Protein AF-A0A822HKR3-F1 (afdb_monomer_lite)

Structure (mmCI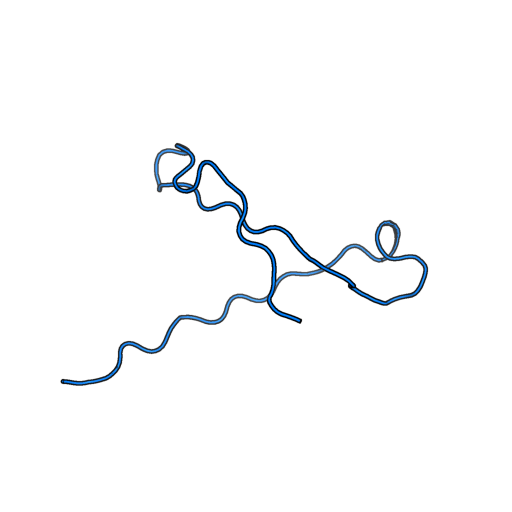F, N/CA/C/O backbone):
data_AF-A0A822HKR3-F1
#
_entry.id   AF-A0A822HKR3-F1
#
loop_
_atom_site.group_PDB
_atom_site.id
_atom_site.type_symbol
_atom_site.label_atom_id
_atom_site.label_alt_id
_atom_site.label_comp_id
_atom_site.label_asym_id
_atom_site.label_entity_id
_atom_site.label_seq_id
_atom_site.pdbx_PDB_ins_code
_atom_site.Cartn_x
_atom_site.Cartn_y
_atom_site.Cartn_z
_atom_site.occupancy
_atom_site.B_iso_or_equiv
_atom_site.auth_seq_id
_atom_site.auth_comp_id
_atom_site.auth_asym_id
_atom_site.auth_atom_id
_atom_site.pdbx_PDB_model_num
ATOM 1 N N . MET A 1 1 ? 11.258 -21.513 -18.200 1.00 51.69 1 MET A N 1
ATOM 2 C CA . MET A 1 1 ? 11.302 -20.216 -17.491 1.00 51.69 1 MET A CA 1
ATOM 3 C C . MET A 1 1 ? 11.108 -20.502 -16.013 1.00 51.69 1 MET A C 1
ATOM 5 O O . MET A 1 1 ? 10.224 -21.287 -15.698 1.00 51.69 1 MET A O 1
ATOM 9 N N . ILE A 1 2 ? 11.955 -19.957 -15.140 1.00 56.00 2 ILE A N 1
ATOM 10 C CA . ILE A 1 2 ? 11.805 -20.074 -13.680 1.00 56.00 2 ILE A CA 1
ATOM 11 C C . ILE A 1 2 ? 10.958 -18.874 -13.226 1.00 56.00 2 ILE A C 1
ATOM 13 O O . ILE A 1 2 ? 11.269 -17.763 -13.659 1.00 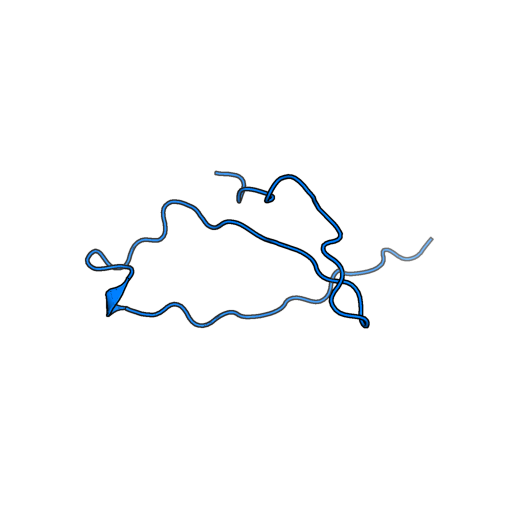56.00 2 ILE A O 1
ATOM 17 N N . PRO A 1 3 ? 9.889 -19.051 -12.428 1.00 59.53 3 PRO A N 1
ATOM 18 C CA . PRO A 1 3 ? 9.118 -17.921 -11.923 1.00 59.53 3 PRO A CA 1
ATOM 19 C C . PRO A 1 3 ? 9.999 -17.072 -11.002 1.00 59.53 3 PRO A C 1
ATOM 21 O O . PRO A 1 3 ? 10.612 -17.587 -10.067 1.00 59.53 3 PRO A O 1
ATOM 24 N N . VAL A 1 4 ? 10.066 -15.769 -11.275 1.00 68.19 4 VAL A N 1
ATOM 25 C CA . VAL A 1 4 ? 10.633 -14.806 -10.330 1.00 68.19 4 VAL A CA 1
ATOM 26 C C . VAL A 1 4 ? 9.646 -14.706 -9.174 1.00 68.19 4 VAL A C 1
ATOM 28 O O . VAL A 1 4 ? 8.510 -14.273 -9.356 1.00 68.19 4 VAL A O 1
ATOM 31 N N . VAL A 1 5 ? 10.059 -15.173 -8.000 1.00 73.62 5 VAL A N 1
ATOM 32 C CA . VAL A 1 5 ? 9.278 -15.036 -6.770 1.00 73.62 5 VAL A CA 1
ATOM 33 C C . VAL A 1 5 ? 9.397 -13.580 -6.330 1.00 73.62 5 VAL A C 1
ATOM 35 O O . VAL A 1 5 ? 10.511 -13.074 -6.204 1.00 73.62 5 VAL A O 1
ATOM 38 N N . ALA A 1 6 ? 8.274 -12.888 -6.148 1.00 73.25 6 ALA A N 1
ATOM 39 C CA . ALA A 1 6 ? 8.296 -11.535 -5.606 1.00 73.25 6 ALA A CA 1
ATOM 40 C C . ALA A 1 6 ? 8.816 -11.566 -4.159 1.00 73.25 6 ALA A C 1
ATOM 42 O O . ALA A 1 6 ? 8.387 -12.405 -3.364 1.00 73.25 6 ALA A O 1
ATOM 43 N N . GLU A 1 7 ? 9.740 -10.664 -3.822 1.00 76.00 7 GLU A N 1
ATOM 44 C CA . G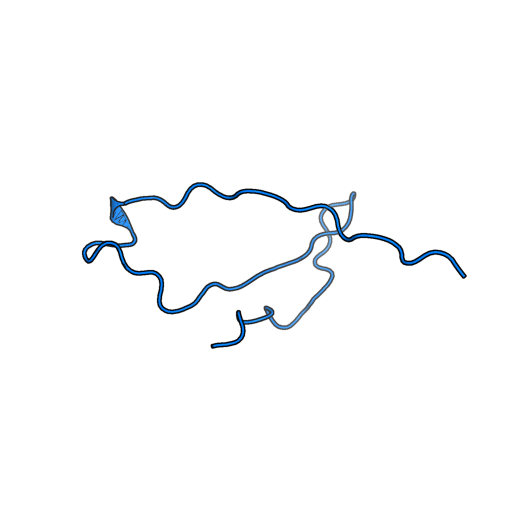LU A 1 7 ? 10.201 -10.492 -2.444 1.00 76.00 7 GLU A CA 1
ATOM 45 C C . GLU A 1 7 ? 9.052 -9.964 -1.576 1.00 76.00 7 GLU A C 1
ATOM 47 O O . GLU A 1 7 ? 8.392 -8.977 -1.910 1.00 76.00 7 GLU A O 1
ATOM 52 N N . VAL A 1 8 ? 8.794 -10.641 -0.456 1.00 75.00 8 VAL A N 1
ATOM 53 C CA . VAL A 1 8 ? 7.766 -10.232 0.503 1.00 75.00 8 VAL A CA 1
ATOM 54 C C . VAL A 1 8 ? 8.380 -9.238 1.482 1.00 75.00 8 VAL A C 1
ATOM 56 O O . VAL A 1 8 ? 9.291 -9.583 2.232 1.00 75.00 8 VAL A O 1
ATOM 59 N N . HIS A 1 9 ? 7.843 -8.018 1.520 1.00 73.88 9 HIS A N 1
ATOM 60 C CA . HIS A 1 9 ? 8.220 -7.004 2.504 1.00 73.88 9 HIS A CA 1
ATOM 61 C C . HIS A 1 9 ? 7.144 -6.856 3.582 1.00 73.88 9 HIS A C 1
ATOM 63 O O . HIS A 1 9 ? 5.970 -6.644 3.284 1.00 73.88 9 HIS A O 1
ATOM 69 N N . SER A 1 10 ? 7.549 -6.939 4.851 1.00 78.19 10 SER A N 1
ATOM 70 C CA . SER A 1 10 ? 6.670 -6.688 5.996 1.00 78.19 10 SER A CA 1
ATOM 71 C C . SER A 1 10 ? 6.619 -5.200 6.342 1.00 78.19 10 SER A C 1
ATOM 73 O O . SER A 1 10 ? 7.664 -4.557 6.449 1.00 78.19 10 SER A O 1
ATOM 75 N N . LEU A 1 11 ? 5.420 -4.679 6.602 1.00 75.38 11 LEU A N 1
ATOM 76 C CA . LEU A 1 11 ? 5.192 -3.312 7.073 1.00 75.38 11 LEU A CA 1
ATOM 77 C C . LEU A 1 11 ? 4.563 -3.342 8.470 1.00 75.38 11 LEU A C 1
ATOM 79 O O . LEU A 1 11 ? 3.617 -4.090 8.715 1.00 75.38 11 LEU A O 1
ATOM 83 N N . THR A 1 12 ? 5.069 -2.509 9.381 1.00 79.38 12 THR A N 1
ATOM 84 C CA . THR A 1 1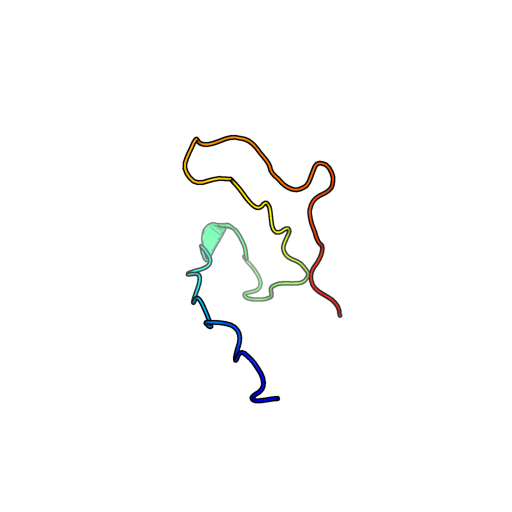2 ? 4.470 -2.320 10.709 1.00 79.38 12 THR A CA 1
ATOM 85 C C . THR A 1 12 ? 3.436 -1.208 10.641 1.00 79.38 12 THR A C 1
ATOM 87 O O . THR A 1 12 ? 3.765 -0.074 10.295 1.00 79.38 12 THR A O 1
ATOM 90 N N . LEU A 1 13 ? 2.193 -1.517 11.008 1.00 73.88 13 LEU A N 1
ATOM 91 C CA . LEU A 1 13 ? 1.112 -0.539 11.008 1.00 73.88 13 LEU A CA 1
ATOM 92 C C . LEU A 1 13 ? 0.957 0.128 12.386 1.00 73.88 13 LEU A C 1
ATOM 94 O O . LEU A 1 13 ? 0.834 -0.576 13.394 1.00 73.88 13 LEU A O 1
ATOM 98 N N . PRO A 1 14 ? 0.942 1.473 12.455 1.00 72.25 14 PRO A N 1
ATOM 99 C CA . PRO A 1 14 ? 0.697 2.197 13.696 1.00 72.25 14 PRO A CA 1
ATOM 100 C C . PRO A 1 14 ? -0.726 1.944 14.223 1.00 72.25 14 PRO A C 1
ATOM 102 O O . PRO A 1 14 ? -1.721 2.215 13.543 1.00 72.25 14 PRO A O 1
ATOM 105 N N . ARG A 1 15 ? -0.836 1.435 15.459 1.00 67.31 15 ARG A N 1
ATOM 106 C CA . ARG A 1 15 ? -2.131 1.153 16.114 1.00 67.31 15 ARG A CA 1
ATOM 107 C C . ARG A 1 15 ? -2.965 2.411 16.366 1.00 67.31 15 ARG A C 1
ATOM 109 O O . ARG A 1 15 ? -4.187 2.336 16.346 1.00 67.31 15 ARG A O 1
ATOM 116 N N . ASP A 1 16 ? -2.332 3.566 16.555 1.00 77.56 16 ASP A N 1
ATOM 117 C CA . ASP A 1 16 ? -3.011 4.861 16.708 1.00 77.56 16 ASP A CA 1
ATOM 118 C C . ASP A 1 16 ? -3.745 5.304 15.432 1.00 77.56 16 ASP A C 1
ATOM 120 O O . ASP A 1 16 ? -4.670 6.112 15.500 1.00 77.56 16 ASP A O 1
ATOM 124 N N . LYS A 1 17 ? -3.376 4.744 14.273 1.00 68.44 17 LYS A N 1
ATOM 125 C CA . LYS A 1 17 ? -4.027 4.996 12.978 1.00 68.44 17 LYS A CA 1
ATOM 126 C C . LYS A 1 17 ? -5.078 3.947 12.611 1.00 68.44 17 LYS A C 1
ATOM 128 O O . LYS A 1 17 ? -5.800 4.135 11.639 1.00 68.44 17 LYS A O 1
ATOM 133 N N . THR A 1 18 ? -5.182 2.868 13.387 1.00 69.56 18 THR A N 1
ATOM 134 C CA . THR A 1 18 ? -6.110 1.745 13.171 1.00 69.56 18 THR A CA 1
ATOM 135 C C . THR A 1 18 ? -6.850 1.416 14.478 1.00 69.56 18 THR A C 1
ATOM 137 O O . THR A 1 18 ? -6.644 0.358 15.073 1.00 69.56 18 THR A O 1
ATOM 140 N N . PRO A 1 19 ? -7.720 2.319 14.976 1.00 66.00 19 PRO A N 1
ATOM 141 C CA . PRO A 1 19 ? -8.295 2.229 16.324 1.00 66.00 19 PRO A CA 1
ATOM 142 C C . PRO A 1 19 ? -9.180 0.994 16.564 1.00 66.00 19 PRO A C 1
ATOM 144 O O . PRO A 1 19 ? -9.407 0.619 17.710 1.00 66.00 19 PRO A O 1
ATOM 147 N N . ASN A 1 20 ? -9.660 0.338 15.506 1.00 74.94 20 ASN A N 1
ATOM 148 C CA . ASN A 1 20 ? -10.414 -0.919 15.569 1.00 74.94 20 ASN A CA 1
ATOM 149 C C . ASN A 1 20 ? -9.549 -2.166 15.291 1.00 74.94 20 ASN A C 1
ATOM 151 O O . ASN A 1 20 ? -10.089 -3.264 15.190 1.00 74.94 20 ASN A O 1
ATOM 155 N N . GLY A 1 21 ? -8.230 -2.005 15.134 1.00 69.12 21 GLY A N 1
ATOM 156 C CA . GLY A 1 21 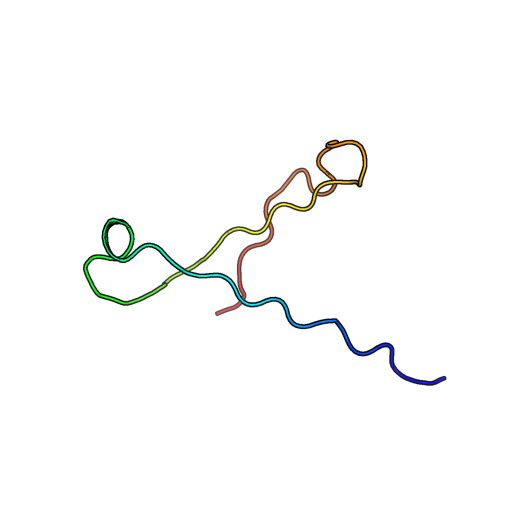? -7.286 -3.079 14.815 1.00 69.12 21 GLY A CA 1
ATOM 157 C C . GLY A 1 21 ? -7.425 -3.663 13.407 1.00 69.12 21 GLY A C 1
ATOM 158 O O . GLY A 1 21 ? -6.689 -4.588 13.075 1.00 69.12 21 GLY A O 1
ATOM 159 N N . ASN A 1 22 ? -8.331 -3.129 12.583 1.00 74.12 22 ASN A N 1
ATOM 160 C CA . ASN A 1 22 ? -8.611 -3.631 11.245 1.00 74.12 22 ASN A CA 1
ATOM 161 C C . ASN A 1 22 ? -8.041 -2.687 10.187 1.00 74.12 22 ASN A C 1
ATOM 163 O O . ASN A 1 22 ? -8.147 -1.464 10.289 1.00 74.12 22 ASN A O 1
ATOM 167 N N . VAL A 1 23 ? -7.479 -3.275 9.137 1.00 74.62 23 VAL A N 1
ATOM 168 C CA . VAL A 1 23 ? -7.016 -2.563 7.945 1.00 74.62 23 VAL A CA 1
ATOM 169 C C . VAL A 1 23 ? -8.025 -2.843 6.850 1.00 74.62 23 VAL A C 1
ATOM 171 O O . VAL A 1 23 ? -8.129 -3.975 6.391 1.00 74.62 23 VAL A O 1
ATOM 174 N N . GLN A 1 24 ? -8.802 -1.830 6.473 1.00 73.00 24 GLN A N 1
ATOM 175 C CA . GLN A 1 24 ? -9.779 -1.975 5.395 1.00 73.00 24 GLN A CA 1
ATOM 176 C C . GLN A 1 24 ? -9.115 -1.876 4.017 1.00 73.00 24 GLN A C 1
ATOM 178 O O . GLN A 1 24 ? -9.528 -2.565 3.092 1.00 73.00 24 GLN A O 1
ATOM 183 N N . GLN A 1 25 ? -8.096 -1.022 3.888 1.00 72.44 25 GLN A N 1
ATOM 184 C CA . GLN A 1 25 ? -7.370 -0.790 2.643 1.00 72.44 25 GLN A CA 1
ATOM 185 C C . GLN A 1 25 ? -6.020 -0.127 2.936 1.00 72.44 25 GLN A C 1
ATOM 187 O O . GLN A 1 25 ? -5.883 0.584 3.936 1.00 72.44 25 GLN A O 1
ATOM 192 N N . PHE A 1 26 ? -5.035 -0.330 2.064 1.00 76.88 26 PHE A N 1
ATOM 193 C CA . PHE A 1 26 ? -3.811 0.469 2.044 1.00 76.88 26 PHE A CA 1
ATOM 194 C C . PHE A 1 26 ? -3.464 0.898 0.616 1.00 76.88 26 PHE A C 1
ATOM 196 O O . PHE A 1 26 ? -3.787 0.211 -0.354 1.00 76.88 26 PHE A O 1
ATOM 203 N N . GLU A 1 27 ? -2.809 2.050 0.508 1.00 80.75 27 GLU A N 1
ATOM 204 C CA . GLU A 1 27 ? -2.302 2.601 -0.745 1.00 80.75 27 GLU A CA 1
ATOM 205 C C . GLU A 1 27 ? -0.800 2.342 -0.858 1.00 80.75 27 GLU A C 1
ATOM 207 O O . GLU A 1 27 ? -0.037 2.626 0.069 1.00 80.75 27 GLU A O 1
ATOM 212 N N . VAL A 1 28 ? -0.362 1.838 -2.011 1.00 81.06 28 VAL A N 1
ATOM 213 C CA . VAL A 1 28 ? 1.059 1.633 -2.308 1.00 81.06 28 VAL A CA 1
ATOM 214 C C . VAL A 1 28 ? 1.537 2.664 -3.322 1.00 81.06 28 VAL A C 1
ATOM 216 O O . VAL A 1 28 ? 0.988 2.795 -4.420 1.00 81.06 28 VAL A O 1
ATOM 219 N N . THR A 1 29 ? 2.605 3.376 -2.961 1.00 82.38 29 THR A N 1
ATOM 220 C CA . THR A 1 29 ? 3.357 4.247 -3.868 1.00 82.38 29 THR A CA 1
ATOM 221 C C . THR A 1 29 ?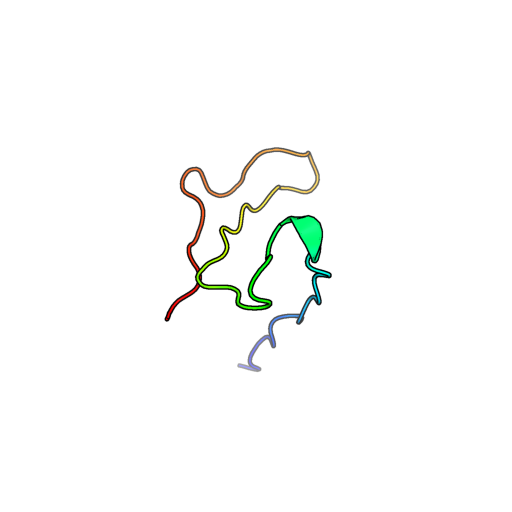 4.773 3.710 -4.040 1.00 82.38 29 THR A C 1
ATOM 223 O O . THR A 1 29 ? 5.482 3.478 -3.063 1.00 82.38 29 THR A O 1
ATOM 226 N N . PHE A 1 30 ? 5.192 3.540 -5.287 1.00 82.81 30 PHE A N 1
ATOM 227 C CA . PHE A 1 30 ? 6.523 3.104 -5.673 1.00 82.81 30 PHE A CA 1
ATOM 228 C C . PHE A 1 30 ? 7.384 4.314 -6.009 1.00 82.81 30 PHE A C 1
ATOM 230 O O . PHE A 1 30 ? 6.958 5.222 -6.724 1.00 82.81 30 PHE A O 1
ATOM 237 N N . TYR A 1 31 ? 8.620 4.291 -5.527 1.00 85.31 31 TYR A N 1
ATOM 238 C CA . TYR A 1 31 ? 9.630 5.289 -5.843 1.00 85.31 31 TYR A CA 1
ATOM 239 C C . TYR A 1 31 ? 10.834 4.611 -6.490 1.00 85.31 31 TYR A C 1
ATOM 241 O O . TYR A 1 31 ? 11.210 3.496 -6.134 1.00 85.31 31 TYR A O 1
ATOM 249 N N . SER A 1 32 ? 11.442 5.295 -7.452 1.00 86.88 32 SER A N 1
ATOM 250 C CA . SER A 1 32 ? 12.729 4.902 -8.021 1.00 86.88 32 SER A CA 1
ATOM 251 C C . SER A 1 32 ? 13.852 5.079 -6.994 1.00 86.88 32 SER A C 1
ATOM 253 O O . SER A 1 32 ? 13.693 5.846 -6.040 1.00 86.88 32 SER A O 1
ATOM 255 N N . PRO A 1 33 ? 15.033 4.471 -7.215 1.00 88.38 33 PRO A N 1
ATOM 256 C CA . PRO A 1 33 ? 16.208 4.699 -6.368 1.00 88.38 33 PRO A CA 1
ATOM 257 C C . PRO A 1 33 ? 16.624 6.176 -6.242 1.00 88.38 33 PRO A C 1
ATOM 259 O O . PRO A 1 33 ? 17.334 6.540 -5.312 1.00 88.38 33 PRO A O 1
ATOM 262 N N . HIS A 1 34 ? 16.174 7.033 -7.163 1.00 92.56 34 HIS A N 1
ATOM 263 C CA . HIS A 1 34 ? 16.441 8.473 -7.171 1.00 92.56 34 HIS A CA 1
ATOM 264 C C . HIS A 1 34 ? 15.318 9.311 -6.537 1.00 92.56 34 HIS A C 1
ATOM 266 O O . HIS A 1 34 ? 15.361 10.536 -6.602 1.00 92.56 34 HIS A O 1
ATOM 272 N N . GLY A 1 35 ? 14.298 8.676 -5.952 1.00 85.62 35 GLY A N 1
ATOM 273 C CA . GLY A 1 35 ? 13.192 9.354 -5.270 1.00 85.62 35 GLY A CA 1
ATOM 274 C C . GLY A 1 35 ? 12.057 9.835 -6.180 1.00 85.62 35 GLY A C 1
ATOM 275 O O . GLY A 1 35 ? 11.098 10.423 -5.691 1.00 85.62 35 GLY A O 1
ATOM 276 N N . ASN A 1 36 ? 12.109 9.565 -7.489 1.00 90.75 36 ASN A N 1
ATOM 277 C CA . ASN A 1 36 ? 10.995 9.879 -8.392 1.00 90.75 36 ASN A CA 1
ATOM 278 C C . ASN A 1 36 ? 9.857 8.869 -8.214 1.00 90.75 36 ASN A C 1
ATOM 280 O O . ASN A 1 36 ? 10.125 7.665 -8.192 1.00 90.75 36 ASN A O 1
ATOM 284 N N . LYS A 1 37 ? 8.611 9.350 -8.126 1.00 89.31 37 LYS A N 1
ATOM 285 C CA . LYS A 1 37 ? 7.404 8.510 -8.070 1.00 89.31 37 LYS A CA 1
ATOM 286 C C . LYS A 1 37 ? 7.272 7.703 -9.368 1.00 89.31 37 LYS A C 1
ATOM 288 O O . LYS A 1 37 ? 7.454 8.255 -10.448 1.00 89.31 37 LYS A O 1
ATOM 293 N N . ILE A 1 38 ? 6.987 6.407 -9.258 1.00 88.00 38 ILE A N 1
ATOM 294 C CA . ILE A 1 38 ? 6.850 5.487 -10.400 1.00 88.00 38 ILE A CA 1
ATOM 295 C C . ILE A 1 38 ? 5.379 5.307 -10.790 1.00 88.00 38 ILE A C 1
ATOM 297 O O . ILE A 1 38 ? 5.077 5.180 -11.972 1.00 88.00 38 ILE A O 1
ATOM 301 N N . ASN A 1 39 ? 4.458 5.298 -9.823 1.00 81.56 39 ASN A N 1
ATOM 302 C CA . ASN A 1 39 ? 3.024 5.202 -10.084 1.00 81.56 39 ASN A CA 1
ATOM 303 C C . ASN A 1 39 ? 2.317 6.516 -9.742 1.00 81.56 39 ASN A C 1
ATOM 305 O O . ASN A 1 39 ? 2.235 6.909 -8.579 1.00 81.56 39 ASN A O 1
ATOM 309 N N . ASP A 1 40 ? 1.769 7.191 -10.750 1.00 75.00 40 ASP A N 1
ATOM 310 C CA . ASP A 1 40 ? 1.016 8.431 -10.533 1.00 75.00 40 ASP A CA 1
ATOM 311 C C . ASP A 1 40 ? -0.232 8.184 -9.679 1.00 75.00 40 ASP A C 1
ATOM 313 O O . ASP A 1 40 ? -0.500 8.947 -8.746 1.00 75.00 40 ASP A O 1
ATOM 317 N N . ILE A 1 41 ? -0.919 7.063 -9.918 1.00 79.81 41 ILE A N 1
ATOM 318 C CA . ILE A 1 41 ? -2.080 6.610 -9.149 1.00 79.81 41 ILE A CA 1
ATOM 319 C C . ILE A 1 41 ? -1.624 5.537 -8.142 1.00 79.81 41 ILE A C 1
ATOM 321 O O . ILE A 1 41 ? -1.010 4.544 -8.553 1.00 79.81 41 ILE A O 1
ATOM 325 N N . PRO A 1 42 ? -1.890 5.713 -6.834 1.00 76.00 42 PRO A N 1
ATOM 326 C CA . PRO A 1 42 ? -1.620 4.688 -5.831 1.00 76.00 42 PRO A CA 1
ATOM 327 C C . PRO A 1 42 ? -2.331 3.374 -6.164 1.00 76.00 42 PRO A C 1
ATOM 329 O O . PRO A 1 42 ? -3.483 3.377 -6.596 1.00 76.00 42 PRO A O 1
ATOM 332 N N . ILE A 1 43 ? -1.647 2.247 -5.958 1.00 78.38 43 ILE A N 1
ATOM 333 C CA . ILE A 1 43 ? -2.282 0.933 -6.097 1.00 78.38 43 ILE A CA 1
ATOM 334 C C . ILE A 1 43 ? -3.015 0.635 -4.795 1.00 78.38 43 ILE A C 1
ATOM 336 O O . ILE A 1 43 ? -2.422 0.713 -3.717 1.00 78.38 43 ILE A O 1
ATOM 340 N N . LEU A 1 44 ? -4.296 0.303 -4.911 1.00 76.88 44 LEU A N 1
ATOM 341 C CA . LEU A 1 44 ? -5.121 -0.137 -3.796 1.00 76.88 44 LEU A CA 1
ATOM 342 C C . LEU A 1 44 ? -4.960 -1.645 -3.607 1.00 76.88 44 LEU A C 1
ATOM 344 O O . LEU A 1 44 ? -4.893 -2.387 -4.586 1.00 76.88 44 LEU A O 1
ATOM 348 N N . SER A 1 45 ? -4.908 -2.100 -2.357 1.00 75.62 45 SER A N 1
ATOM 349 C CA . SER A 1 45 ? -4.978 -3.530 -2.052 1.00 75.62 45 SER A CA 1
ATOM 350 C C . SER A 1 45 ? -6.297 -4.128 -2.556 1.00 75.62 45 SER A C 1
ATOM 352 O O . SER A 1 45 ? -7.358 -3.563 -2.269 1.00 75.62 45 SER A O 1
ATOM 354 N N . ASP A 1 46 ? -6.229 -5.261 -3.262 1.00 66.94 46 ASP A N 1
ATOM 355 C CA . ASP A 1 46 ? -7.413 -6.052 -3.620 1.00 66.94 46 ASP A CA 1
ATOM 356 C C . ASP A 1 46 ? -8.111 -6.571 -2.351 1.00 66.94 46 ASP A C 1
ATOM 358 O O . ASP A 1 46 ? -7.449 -6.879 -1.353 1.00 66.94 46 ASP A O 1
ATOM 362 N N . SER A 1 47 ? -9.448 -6.615 -2.386 1.00 56.78 47 SER A N 1
ATOM 363 C CA . SER A 1 47 ? -10.289 -7.104 -1.282 1.00 56.78 47 SER A CA 1
ATOM 364 C C . SER A 1 47 ? -10.449 -8.618 -1.278 1.00 56.78 47 SER A C 1
ATOM 366 O O . SER A 1 47 ? -10.400 -9.238 -2.361 1.00 56.78 47 SER A O 1
#

Radius of gyration: 14.36 Å; chains: 1; bounding box: 27×30×34 Å

Secondary structure (DSSP, 8-state):
----PPPP---PPPGGG-TTS-----EE--B-TTS-BS-SSPEEPP-

Sequence (47 aa):
MIPVVAEVHSLTLPRDKTPNGNVQQFEVTFYSPHGNKINDIPILSDS

pLDDT: mean 75.55, std 8.78, range [51.69, 92.56]

Foldseek 3Di:
DDDDDDDDDDDDDDCVVVVVPDDPKDWDWDADPVGHTPDPGTDIDDD